Protein AF-A0AA51MUK8-F1 (afdb_monomer_lite)

Secondary structure (DSSP, 8-state):
-HHHHHHS--HHHHHHS-SSSSPPSS-HHHHHHHHHHHHHTT--SHHHHHHHHHH-HHHHHHTTTPPPPPHHHHHHHHHHHGGGHHHHHHHHHHHHHHTTS--GGG--

Radius of gyration: 14.22 Å; chains: 1; bounding b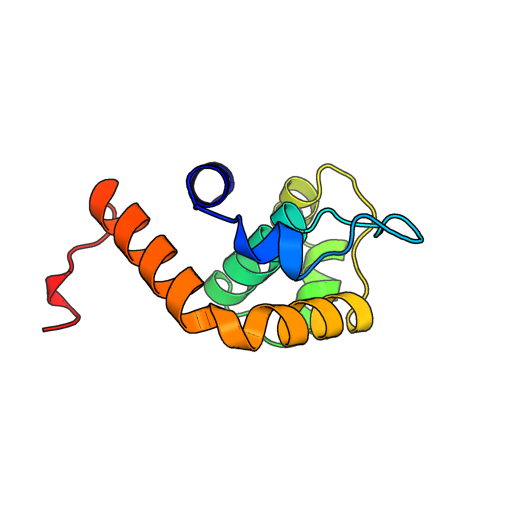ox: 40×22×37 Å

pLDDT: mean 80.12, std 12.93, range [38.94, 95.88]

Foldseek 3Di:
DLVLLVPDPVVLLPVLDDPPDDDDQADLSLLVVLQVVCVVVVNDQLQSSLVCCVPPPVNCVSRVVTDRDHSVRSVSSCVSCVVVVVVVVVSSVVSCVVVVVDDPPVPD

Structure (mmCIF, N/CA/C/O backbone):
data_AF-A0AA51MUK8-F1
#
_entry.id   AF-A0AA51MUK8-F1
#
loop_
_atom_site.group_PDB
_atom_site.id
_atom_site.type_symbol
_atom_site.label_atom_id
_atom_site.label_alt_id
_atom_site.label_comp_id
_atom_site.label_asym_id
_atom_site.label_entity_id
_atom_site.label_seq_id
_atom_site.pdbx_PDB_ins_code
_atom_site.Cartn_x
_atom_site.Cartn_y
_atom_site.Cartn_z
_atom_site.occupancy
_atom_site.B_iso_or_equiv
_atom_site.auth_seq_id
_atom_site.auth_comp_id
_atom_site.auth_asym_id
_atom_site.auth_atom_id
_atom_site.pdbx_PDB_model_num
ATOM 1 N N . MET A 1 1 ? -12.250 4.843 -0.761 1.00 57.34 1 MET A N 1
ATOM 2 C CA . MET A 1 1 ? -10.844 4.367 -0.687 1.00 57.34 1 MET A CA 1
ATOM 3 C C . MET A 1 1 ? -9.820 5.497 -0.767 1.00 57.34 1 MET A C 1
ATOM 5 O O . MET A 1 1 ? -8.995 5.578 0.129 1.00 57.34 1 MET A O 1
ATOM 9 N N . HIS A 1 2 ? -9.848 6.365 -1.792 1.00 63.34 2 HIS A N 1
ATOM 10 C CA . HIS A 1 2 ? -8.892 7.483 -1.885 1.00 63.34 2 HIS A CA 1
ATOM 11 C C . HIS A 1 2 ? -8.929 8.390 -0.642 1.00 63.34 2 HIS A C 1
ATOM 13 O O . HIS A 1 2 ? -7.876 8.630 -0.066 1.00 63.34 2 HIS A O 1
ATOM 19 N N . ASN A 1 3 ? -10.127 8.785 -0.196 1.00 63.25 3 ASN A N 1
ATOM 20 C CA . ASN A 1 3 ? -10.317 9.661 0.970 1.00 63.25 3 ASN A CA 1
ATOM 21 C C . ASN A 1 3 ? -9.935 8.972 2.292 1.00 63.25 3 ASN A C 1
ATOM 23 O O . ASN A 1 3 ? -9.187 9.535 3.076 1.00 63.25 3 ASN A O 1
ATOM 27 N N . ILE A 1 4 ? -10.341 7.708 2.474 1.00 65.56 4 ILE A N 1
ATOM 28 C CA . ILE A 1 4 ? -10.059 6.917 3.688 1.00 65.56 4 ILE A CA 1
ATOM 29 C C . ILE A 1 4 ? -8.551 6.841 3.977 1.00 65.56 4 ILE A C 1
ATOM 31 O O . ILE A 1 4 ? -8.131 7.007 5.111 1.00 65.56 4 ILE A O 1
ATOM 35 N N . ILE A 1 5 ? -7.712 6.623 2.956 1.00 67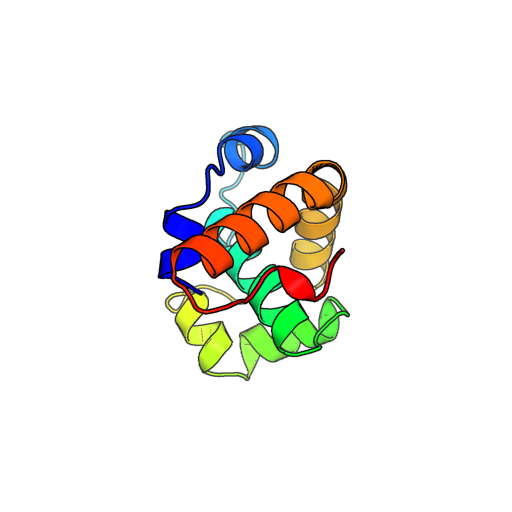.19 5 ILE A N 1
ATOM 36 C CA . ILE A 1 5 ? -6.257 6.504 3.164 1.00 67.19 5 ILE A CA 1
ATOM 37 C C . ILE A 1 5 ? -5.578 7.864 3.387 1.00 67.19 5 ILE A C 1
ATOM 39 O O . ILE A 1 5 ? -4.502 7.897 3.977 1.00 67.19 5 ILE A O 1
ATOM 43 N N . GLU A 1 6 ? -6.180 8.982 2.970 1.00 69.06 6 GLU A N 1
ATOM 44 C CA . GLU A 1 6 ? -5.660 10.311 3.340 1.00 69.06 6 GLU A CA 1
ATOM 45 C C . GLU A 1 6 ? -5.932 10.660 4.809 1.00 69.06 6 GLU A C 1
ATOM 47 O O . GLU A 1 6 ? -5.165 11.416 5.399 1.00 69.06 6 GLU A O 1
ATOM 52 N N . GLU A 1 7 ? -6.977 10.084 5.405 1.00 64.44 7 GLU A N 1
ATOM 53 C CA . GLU A 1 7 ? -7.336 10.274 6.817 1.00 64.44 7 GLU A CA 1
ATOM 54 C C . GLU A 1 7 ? -6.539 9.356 7.765 1.00 64.44 7 GLU A C 1
ATOM 56 O O . GLU A 1 7 ? -6.469 9.609 8.967 1.00 64.44 7 GLU A O 1
ATOM 61 N N . MET A 1 8 ? -5.882 8.314 7.238 1.00 69.75 8 MET A N 1
ATOM 62 C CA . MET A 1 8 ? -5.043 7.411 8.031 1.00 69.75 8 MET A CA 1
ATOM 63 C C . MET A 1 8 ? -3.763 8.096 8.524 1.00 69.75 8 MET A C 1
ATOM 65 O O . MET A 1 8 ? -3.088 8.833 7.799 1.00 69.75 8 MET A O 1
ATOM 69 N N . ASN A 1 9 ? -3.347 7.766 9.749 1.00 68.31 9 ASN A N 1
ATOM 70 C CA . ASN A 1 9 ? -2.058 8.202 10.273 1.00 68.31 9 ASN A CA 1
ATOM 71 C C . ASN A 1 9 ? -0.939 7.320 9.702 1.00 68.31 9 ASN A C 1
ATOM 73 O O . ASN A 1 9 ? -0.543 6.307 10.278 1.00 68.31 9 ASN A O 1
ATOM 77 N N . LEU A 1 10 ? -0.412 7.734 8.550 1.00 70.81 10 LEU A N 1
ATOM 78 C CA . LEU A 1 10 ? 0.596 6.996 7.788 1.00 70.81 10 LEU A CA 1
ATOM 79 C C . LEU A 1 10 ? 2.044 7.357 8.149 1.00 70.81 10 LEU A C 1
ATOM 81 O O . LEU A 1 10 ? 2.941 7.130 7.340 1.00 70.81 10 LEU A O 1
ATOM 85 N N . LYS A 1 11 ? 2.314 7.890 9.348 1.00 67.75 11 LYS A N 1
ATOM 86 C CA . LYS A 1 11 ? 3.687 8.233 9.779 1.00 67.75 11 LYS A CA 1
ATOM 87 C C . LYS A 1 11 ? 4.660 7.045 9.707 1.00 67.75 11 LYS A C 1
ATOM 89 O O . LYS A 1 11 ? 5.857 7.240 9.520 1.00 67.75 11 LYS A O 1
ATOM 94 N N . PHE A 1 12 ? 4.163 5.809 9.795 1.00 68.75 12 PHE A N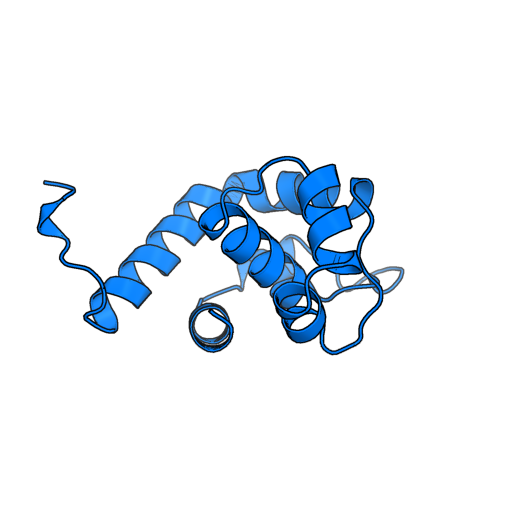 1
ATOM 95 C CA . PHE A 1 12 ? 4.968 4.598 9.589 1.00 68.75 12 PHE A CA 1
ATOM 96 C C . PHE A 1 12 ? 5.475 4.442 8.138 1.00 68.75 12 PHE A C 1
ATOM 98 O O . PHE A 1 12 ? 6.482 3.777 7.898 1.00 68.75 12 PHE A O 1
ATOM 105 N N . LEU A 1 13 ? 4.822 5.056 7.143 1.00 68.81 13 LEU A N 1
ATOM 106 C CA . LEU A 1 13 ? 5.305 5.046 5.759 1.00 68.81 13 LEU A CA 1
ATOM 107 C C . LEU A 1 13 ? 6.554 5.913 5.588 1.00 68.81 13 LEU A C 1
ATOM 109 O O . LEU A 1 13 ? 7.402 5.562 4.768 1.00 68.81 13 LEU A O 1
ATOM 113 N N . ASP A 1 14 ? 6.713 6.977 6.378 1.00 65.62 14 ASP A N 1
ATOM 114 C CA . ASP A 1 14 ? 7.903 7.837 6.336 1.00 65.62 14 ASP A CA 1
ATOM 115 C C . ASP A 1 14 ? 9.163 7.096 6.812 1.00 65.62 14 ASP A C 1
ATOM 117 O O . ASP A 1 14 ? 10.268 7.366 6.338 1.00 65.62 14 ASP A O 1
ATOM 121 N N . SER A 1 15 ? 9.013 6.118 7.716 1.00 61.66 15 SER A N 1
ATOM 122 C CA . SER A 1 15 ? 10.117 5.261 8.166 1.00 61.66 15 SER A CA 1
ATOM 123 C C . SER A 1 15 ? 10.367 4.073 7.226 1.00 61.66 15 SER A C 1
ATOM 125 O O . SER A 1 15 ? 11.518 3.682 7.020 1.00 61.66 15 SER A O 1
ATOM 127 N N . ALA A 1 16 ? 9.322 3.520 6.596 1.00 60.12 16 ALA A N 1
ATOM 128 C CA . ALA A 1 16 ? 9.439 2.384 5.673 1.00 60.12 16 ALA A CA 1
ATOM 129 C C . ALA A 1 16 ? 9.910 2.783 4.254 1.00 60.12 16 ALA A C 1
ATOM 131 O O . ALA A 1 16 ? 10.490 1.972 3.506 1.00 60.12 16 ALA A O 1
ATOM 132 N N . TYR A 1 17 ? 9.674 4.037 3.863 1.00 66.62 17 TYR A N 1
ATOM 133 C CA . TYR A 1 17 ? 10.037 4.607 2.569 1.00 66.62 17 TYR A CA 1
ATOM 134 C C . TYR A 1 17 ? 11.045 5.747 2.743 1.00 66.62 17 TYR A C 1
ATOM 136 O O . TYR A 1 17 ? 10.709 6.900 2.977 1.00 66.62 17 TYR A O 1
ATOM 144 N N . SER A 1 18 ? 12.327 5.403 2.607 1.00 56.41 18 SER A N 1
ATOM 145 C CA . SER A 1 18 ? 13.423 6.370 2.656 1.00 56.41 18 SER A CA 1
ATOM 146 C C . SER A 1 18 ? 13.271 7.458 1.584 1.00 56.41 18 SER A C 1
ATOM 148 O O . SER A 1 18 ? 13.298 7.164 0.389 1.00 56.41 18 SER A O 1
ATOM 150 N N . ASN A 1 19 ? 13.252 8.720 2.019 1.00 56.50 19 ASN A N 1
ATOM 151 C CA . ASN A 1 19 ? 13.419 9.902 1.161 1.00 56.50 19 ASN A CA 1
ATOM 152 C C . ASN A 1 19 ? 14.854 10.061 0.613 1.00 56.50 19 ASN A C 1
ATOM 154 O O . ASN A 1 19 ? 15.115 10.938 -0.209 1.00 56.50 19 ASN A O 1
ATOM 158 N N . LYS A 1 20 ? 15.806 9.227 1.060 1.00 50.09 20 LYS A N 1
ATOM 159 C CA . LYS A 1 20 ? 17.179 9.170 0.538 1.00 50.09 20 LYS A CA 1
ATOM 160 C C . LYS A 1 20 ? 17.301 8.083 -0.533 1.00 50.09 20 LYS A C 1
ATOM 162 O O . LYS A 1 20 ? 17.040 6.913 -0.251 1.00 50.09 20 LYS A O 1
ATOM 167 N N . GLY A 1 21 ? 17.749 8.467 -1.731 1.00 62.25 21 GLY A N 1
ATOM 168 C CA . GLY A 1 21 ? 18.003 7.566 -2.862 1.00 62.25 21 GLY A CA 1
ATOM 169 C C . GLY A 1 21 ? 17.188 7.899 -4.116 1.00 62.25 21 GLY A C 1
ATOM 170 O O . GLY A 1 21 ? 16.662 9.001 -4.266 1.00 62.25 21 GLY A O 1
ATOM 171 N N . ARG A 1 22 ? 17.099 6.941 -5.049 1.00 58.62 22 ARG A N 1
ATOM 172 C CA . ARG A 1 22 ? 16.297 7.088 -6.274 1.00 58.62 22 ARG A CA 1
ATOM 173 C C . ARG A 1 22 ? 14.820 7.194 -5.902 1.00 58.62 22 ARG A C 1
ATOM 175 O O . ARG A 1 22 ? 14.302 6.299 -5.237 1.00 58.62 22 ARG A O 1
ATOM 182 N N . LYS A 1 23 ? 14.151 8.252 -6.372 1.00 63.38 23 LYS A N 1
ATOM 183 C CA . LYS A 1 23 ? 12.713 8.429 -6.153 1.00 63.38 23 LYS A CA 1
ATOM 184 C C . LYS A 1 23 ? 11.960 7.199 -6.689 1.00 63.38 23 LYS A C 1
ATOM 186 O O . LYS A 1 23 ? 12.162 6.840 -7.855 1.00 63.38 23 LYS A O 1
ATOM 191 N N . PRO A 1 24 ? 11.156 6.523 -5.855 1.00 66.88 24 PRO A N 1
ATOM 192 C CA . PRO A 1 24 ? 10.343 5.400 -6.295 1.00 66.88 24 PRO A CA 1
ATOM 193 C C . PRO A 1 24 ? 9.340 5.867 -7.356 1.00 66.88 24 PRO A C 1
ATOM 195 O O . PRO A 1 24 ? 8.910 7.017 -7.350 1.00 66.88 24 PRO A O 1
ATOM 198 N N . ALA A 1 25 ? 8.988 4.978 -8.288 1.00 68.06 25 ALA A N 1
ATOM 199 C CA . ALA A 1 25 ? 8.089 5.307 -9.400 1.00 68.06 25 ALA A CA 1
ATOM 200 C C . ALA A 1 25 ? 6.648 5.605 -8.948 1.00 68.06 25 ALA A C 1
ATOM 202 O O . ALA A 1 25 ? 5.901 6.240 -9.683 1.00 68.06 25 ALA A O 1
ATOM 203 N N . VAL A 1 26 ? 6.278 5.135 -7.755 1.00 74.19 26 VAL A N 1
ATOM 204 C CA . VAL A 1 26 ? 4.967 5.320 -7.135 1.00 74.19 26 VAL A CA 1
ATOM 205 C C . VAL A 1 26 ? 5.184 5.766 -5.691 1.00 74.19 26 VAL A C 1
ATOM 207 O O . VAL A 1 26 ? 6.053 5.225 -4.996 1.00 74.19 26 VAL A O 1
ATOM 210 N N . GLU A 1 27 ? 4.405 6.751 -5.249 1.00 81.56 27 GLU A N 1
ATOM 211 C CA . GLU A 1 27 ? 4.403 7.240 -3.870 1.00 81.56 27 GLU A CA 1
ATOM 212 C C . GLU A 1 27 ? 3.963 6.141 -2.886 1.00 81.56 27 GLU A C 1
ATOM 214 O O . GLU A 1 27 ? 3.105 5.313 -3.201 1.00 81.56 27 GLU A O 1
ATOM 219 N N . SER A 1 28 ? 4.527 6.137 -1.674 1.00 81.94 28 SER A N 1
ATOM 220 C CA . SER A 1 28 ? 4.217 5.167 -0.612 1.00 81.94 28 SER A CA 1
ATOM 221 C C . SER A 1 28 ? 2.719 5.093 -0.313 1.00 81.94 28 SER A C 1
ATOM 223 O O . SER A 1 28 ? 2.167 4.000 -0.179 1.00 81.94 28 SER A O 1
ATOM 225 N N . LYS A 1 29 ? 2.049 6.253 -0.249 1.00 83.50 29 LYS A N 1
ATOM 226 C CA . LYS A 1 29 ? 0.602 6.349 -0.025 1.00 83.50 29 LYS A CA 1
ATOM 227 C C . LYS A 1 29 ? -0.182 5.673 -1.145 1.00 83.50 29 LYS A C 1
ATOM 229 O O . LYS A 1 29 ? -1.058 4.853 -0.885 1.00 83.50 29 LYS A O 1
ATOM 234 N N . THR A 1 30 ? 0.167 5.963 -2.395 1.00 86.56 30 THR A N 1
ATOM 235 C CA . THR A 1 30 ? -0.471 5.363 -3.572 1.00 86.56 30 THR A CA 1
ATOM 236 C C . THR A 1 30 ? -0.251 3.852 -3.630 1.00 86.56 30 THR A C 1
ATOM 238 O O . THR A 1 30 ? -1.187 3.108 -3.915 1.00 86.56 30 THR A O 1
ATOM 241 N N . MET A 1 31 ? 0.941 3.368 -3.269 1.00 89.25 31 MET A N 1
ATOM 242 C CA . MET A 1 31 ? 1.203 1.929 -3.147 1.00 89.25 31 MET A CA 1
ATOM 243 C C . MET A 1 31 ? 0.328 1.255 -2.084 1.00 89.25 31 MET A C 1
ATOM 245 O O . MET A 1 31 ? -0.176 0.155 -2.320 1.00 89.25 31 MET A O 1
ATOM 249 N N . LEU A 1 32 ? 0.098 1.914 -0.944 1.00 88.81 32 LEU A N 1
ATOM 250 C CA . LEU A 1 32 ? -0.822 1.412 0.076 1.00 88.81 32 LEU A CA 1
ATOM 251 C C . LEU A 1 32 ? -2.271 1.390 -0.436 1.00 88.81 32 LEU A C 1
ATOM 253 O O . LEU A 1 32 ? -2.944 0.371 -0.285 1.00 88.81 32 LEU A O 1
ATOM 257 N N . LYS A 1 33 ? -2.723 2.456 -1.119 1.00 88.44 33 LYS A N 1
ATOM 258 C CA . LYS A 1 33 ? -4.047 2.513 -1.774 1.00 88.44 33 LYS A CA 1
ATOM 259 C C . LYS A 1 33 ? -4.256 1.339 -2.720 1.00 88.44 33 LYS A C 1
ATOM 261 O O . LYS A 1 33 ? -5.296 0.688 -2.660 1.00 88.44 33 LYS A O 1
ATOM 266 N N . ILE A 1 34 ? -3.257 1.036 -3.544 1.00 91.31 34 ILE A N 1
ATOM 267 C CA . ILE A 1 34 ? -3.297 -0.087 -4.485 1.00 91.31 34 ILE A CA 1
ATOM 268 C C . ILE A 1 34 ? -3.407 -1.422 -3.750 1.00 91.31 34 ILE A C 1
ATOM 270 O O . ILE A 1 34 ? -4.237 -2.242 -4.133 1.00 91.31 34 ILE A O 1
ATOM 274 N N . LEU A 1 35 ? -2.610 -1.652 -2.701 1.00 91.19 35 LEU A N 1
ATOM 275 C CA . LEU A 1 35 ? -2.647 -2.916 -1.959 1.00 91.19 35 LEU A CA 1
ATOM 276 C C . LEU A 1 35 ? -3.977 -3.142 -1.240 1.00 91.19 35 LEU A C 1
ATOM 278 O O . LEU A 1 35 ? -4.551 -4.223 -1.353 1.00 91.19 35 LEU A O 1
ATOM 282 N N . VAL A 1 36 ? -4.485 -2.132 -0.532 1.00 88.88 36 VAL A N 1
ATOM 283 C CA . VAL A 1 36 ? -5.772 -2.242 0.169 1.00 88.88 36 VAL A CA 1
ATOM 284 C C . VAL A 1 36 ? -6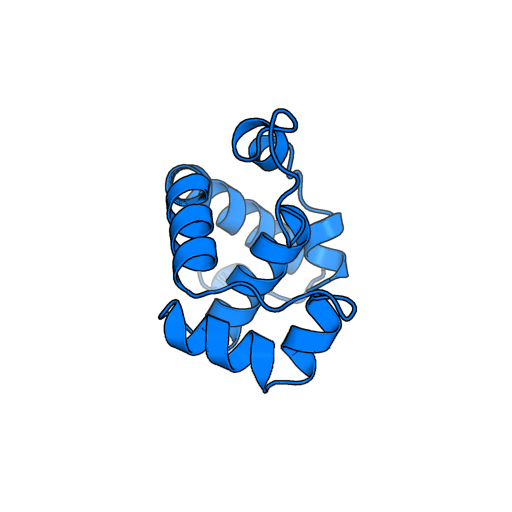.897 -2.465 -0.841 1.00 88.88 36 VAL A C 1
ATOM 286 O O . VAL A 1 36 ? -7.698 -3.389 -0.692 1.00 88.88 36 VAL A O 1
ATOM 289 N N . PHE A 1 37 ? -6.918 -1.682 -1.924 1.00 89.75 37 PHE A N 1
ATOM 290 C CA . PHE A 1 37 ? -7.921 -1.831 -2.973 1.00 89.75 37 PHE A CA 1
ATOM 291 C C . PHE A 1 37 ? -7.836 -3.196 -3.669 1.00 89.75 37 PHE A C 1
ATOM 293 O O . PHE A 1 37 ? -8.866 -3.806 -3.959 1.00 89.75 37 PHE A O 1
ATOM 300 N N . ALA A 1 38 ? -6.631 -3.720 -3.891 1.00 92.69 38 ALA A N 1
ATOM 301 C CA . ALA A 1 38 ? -6.423 -5.062 -4.417 1.00 92.69 38 ALA A CA 1
ATOM 302 C C . ALA A 1 38 ? -7.035 -6.140 -3.519 1.00 92.69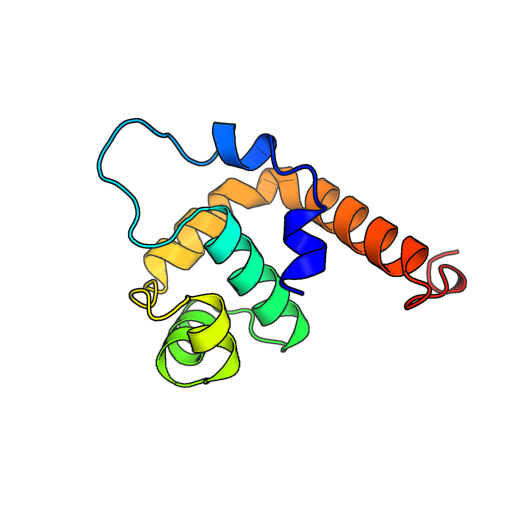 38 ALA A C 1
ATOM 304 O O . ALA A 1 38 ? -7.777 -6.988 -4.014 1.00 92.69 38 ALA A O 1
ATOM 305 N N . TYR A 1 39 ? -6.787 -6.087 -2.210 1.00 89.31 39 TYR A N 1
ATOM 306 C CA . TYR A 1 39 ? -7.311 -7.079 -1.271 1.00 89.31 39 TYR A CA 1
ATOM 307 C C . TYR A 1 39 ? -8.835 -7.061 -1.177 1.00 89.31 39 TYR A C 1
ATOM 309 O O . TYR A 1 39 ? -9.448 -8.128 -1.168 1.00 89.31 39 TYR A O 1
ATOM 317 N N . ILE A 1 40 ? -9.450 -5.876 -1.217 1.00 86.50 40 ILE A N 1
ATOM 318 C CA . ILE A 1 40 ? -10.912 -5.733 -1.294 1.00 86.50 40 ILE A CA 1
ATOM 319 C C . ILE A 1 40 ? -11.452 -6.365 -2.589 1.00 86.50 40 ILE A C 1
ATOM 321 O O . ILE A 1 40 ? -12.461 -7.066 -2.573 1.00 86.50 40 ILE A O 1
ATOM 325 N N . ASN A 1 41 ? -10.746 -6.196 -3.711 1.00 89.38 41 ASN A N 1
ATOM 326 C CA . ASN A 1 41 ? -11.098 -6.801 -5.001 1.00 89.38 41 ASN A CA 1
ATOM 327 C C . ASN A 1 41 ? -10.619 -8.264 -5.154 1.00 89.38 41 ASN A C 1
ATOM 329 O O . ASN A 1 41 ? -10.589 -8.784 -6.272 1.00 89.38 41 ASN A O 1
ATOM 333 N N . ARG A 1 42 ? -10.237 -8.938 -4.057 1.00 91.81 42 ARG A N 1
ATOM 334 C CA . ARG A 1 42 ? -9.742 -10.330 -4.032 1.00 91.81 42 ARG A CA 1
ATOM 335 C C . ARG A 1 42 ? -8.526 -10.588 -4.936 1.00 91.81 42 ARG A C 1
ATOM 337 O O . ARG A 1 42 ? -8.350 -11.685 -5.465 1.00 91.81 42 ARG A O 1
ATOM 344 N N . LYS A 1 43 ? -7.674 -9.579 -5.127 1.00 94.00 43 LYS A N 1
ATOM 345 C CA . LYS A 1 43 ? -6.396 -9.675 -5.844 1.00 94.00 43 LYS A CA 1
ATOM 346 C C . LYS A 1 43 ? -5.264 -9.756 -4.824 1.00 94.00 43 LYS A C 1
ATOM 348 O O . LYS A 1 43 ? -4.926 -8.769 -4.179 1.00 94.00 43 LYS A O 1
ATOM 353 N N . TYR A 1 44 ? -4.690 -10.946 -4.660 1.00 91.00 44 TYR A N 1
ATOM 354 C CA . TYR A 1 44 ? -3.709 -11.206 -3.599 1.00 91.00 44 TYR A CA 1
ATOM 355 C C . TYR A 1 44 ? -2.288 -11.402 -4.120 1.00 91.00 44 TYR A C 1
ATOM 357 O O . TYR A 1 44 ? -1.333 -11.017 -3.439 1.00 91.00 44 TYR A O 1
ATOM 365 N N . SER A 1 45 ? -2.108 -11.976 -5.312 1.00 94.56 45 SER A N 1
ATOM 366 C CA . SER A 1 45 ? -0.767 -12.175 -5.862 1.00 94.56 45 SER A CA 1
ATOM 367 C C . SER A 1 45 ? -0.215 -10.864 -6.424 1.00 94.56 45 SER A C 1
ATOM 369 O O . SER A 1 45 ? -0.948 -10.051 -6.980 1.00 94.56 45 SER A O 1
ATOM 371 N N . ALA A 1 46 ? 1.093 -10.637 -6.299 1.00 94.19 46 ALA A N 1
ATOM 372 C CA . ALA A 1 46 ? 1.698 -9.415 -6.827 1.00 94.19 46 ALA A CA 1
ATOM 373 C C . ALA A 1 46 ? 1.582 -9.297 -8.355 1.00 94.19 46 ALA A C 1
ATOM 375 O O . ALA A 1 46 ? 1.556 -8.184 -8.866 1.00 94.19 46 ALA A O 1
ATOM 376 N N . ARG A 1 47 ? 1.473 -10.426 -9.069 1.00 94.75 47 ARG A N 1
ATOM 377 C CA . ARG A 1 47 ? 1.232 -10.448 -10.518 1.00 94.75 47 ARG A CA 1
ATOM 378 C C . ARG A 1 47 ? -0.197 -10.039 -10.856 1.00 94.75 47 ARG A C 1
ATOM 380 O O . ARG A 1 47 ? -0.375 -9.189 -11.714 1.00 94.75 47 ARG A O 1
ATOM 387 N N . ASP A 1 48 ? -1.187 -10.540 -10.118 1.00 95.69 48 ASP A N 1
ATOM 388 C CA . ASP A 1 48 ? -2.580 -10.113 -10.307 1.00 95.69 48 ASP A CA 1
ATOM 389 C C . ASP A 1 48 ? -2.755 -8.616 -10.038 1.00 95.69 48 ASP A C 1
ATOM 391 O O . ASP A 1 48 ? -3.541 -7.946 -10.702 1.00 95.69 48 ASP A O 1
ATOM 395 N N . ILE A 1 49 ? -2.029 -8.094 -9.047 1.00 95.25 49 ILE A N 1
ATOM 396 C CA . ILE A 1 49 ? -2.036 -6.669 -8.710 1.00 95.25 49 ILE A CA 1
ATOM 397 C C . ILE A 1 49 ? -1.325 -5.859 -9.797 1.00 95.25 49 ILE A C 1
ATOM 399 O O . ILE A 1 49 ? -1.838 -4.821 -10.201 1.00 95.25 49 ILE A O 1
ATOM 403 N N . GLU A 1 50 ? -0.185 -6.334 -10.305 1.00 95.44 50 GLU A N 1
ATOM 404 C CA . GLU A 1 50 ? 0.506 -5.714 -11.442 1.00 95.44 50 GLU A CA 1
ATOM 405 C C . GLU A 1 50 ? -0.399 -5.655 -12.683 1.00 95.44 50 GLU A C 1
ATOM 407 O O . GLU A 1 50 ? -0.513 -4.603 -13.313 1.00 95.44 50 GLU A O 1
ATOM 412 N N . ASP A 1 51 ? -1.080 -6.751 -13.019 1.00 95.88 51 ASP A N 1
ATOM 413 C CA . ASP A 1 51 ? -2.006 -6.801 -14.150 1.00 95.88 51 ASP A CA 1
ATOM 414 C C . ASP A 1 51 ? -3.213 -5.884 -13.929 1.00 95.88 51 ASP A C 1
ATOM 416 O O . ASP A 1 51 ? -3.615 -5.161 -14.842 1.00 95.88 51 ASP A O 1
ATOM 420 N N . ALA A 1 52 ? -3.748 -5.826 -12.707 1.00 94.88 52 ALA A N 1
ATOM 421 C CA . ALA A 1 52 ? -4.798 -4.874 -12.360 1.00 94.88 52 ALA A CA 1
ATOM 422 C C . ALA A 1 52 ? -4.325 -3.422 -12.551 1.00 94.88 52 ALA A C 1
ATOM 424 O O . ALA A 1 52 ? -5.021 -2.634 -13.184 1.00 94.88 52 ALA A O 1
ATOM 425 N N . CYS A 1 53 ? -3.115 -3.074 -12.109 1.00 93.25 53 CYS A N 1
ATOM 426 C CA . CYS A 1 53 ? -2.535 -1.745 -12.318 1.00 93.25 53 CYS A CA 1
ATOM 427 C C . CYS A 1 53 ? -2.341 -1.377 -13.799 1.00 93.25 53 CYS A C 1
ATOM 429 O O . CYS A 1 53 ? -2.432 -0.198 -14.148 1.00 93.25 53 CYS A O 1
ATOM 431 N N . LYS A 1 54 ? -2.115 -2.357 -14.682 1.00 92.75 54 LYS A N 1
ATOM 432 C CA . LYS A 1 54 ? -1.995 -2.130 -16.131 1.00 92.75 54 LYS A CA 1
ATOM 433 C C . LYS A 1 54 ? -3.359 -1.990 -16.809 1.00 92.75 54 LYS A C 1
ATOM 435 O O . LYS A 1 54 ? -3.594 -1.038 -17.563 1.00 92.75 54 LYS A O 1
ATOM 440 N N . TYR A 1 55 ? -4.264 -2.931 -16.556 1.00 92.56 55 TYR A N 1
ATOM 441 C CA . TYR A 1 55 ? -5.457 -3.122 -17.382 1.00 92.56 55 TYR A CA 1
ATOM 442 C C . TYR A 1 55 ? -6.745 -2.581 -16.756 1.00 92.56 55 TYR A C 1
ATOM 444 O O . TYR A 1 55 ? -7.633 -2.154 -17.492 1.00 92.56 55 TYR A O 1
ATOM 452 N N . ASP A 1 56 ? -6.849 -2.532 -15.428 1.00 93.00 56 ASP A N 1
ATOM 453 C CA . ASP A 1 56 ? -8.056 -2.073 -14.740 1.00 93.00 56 ASP A CA 1
ATOM 454 C C . ASP A 1 56 ? -8.046 -0.546 -14.568 1.00 93.00 56 ASP A C 1
ATOM 456 O O . ASP A 1 56 ? -7.163 0.042 -13.935 1.00 93.00 56 ASP A O 1
ATOM 460 N N . ILE A 1 57 ? -9.068 0.114 -15.121 1.00 91.06 57 ILE A N 1
ATOM 461 C CA . ILE A 1 57 ? -9.217 1.574 -15.074 1.00 91.06 57 ILE A CA 1
ATOM 462 C C . ILE A 1 57 ? -9.287 2.114 -13.640 1.00 91.06 57 ILE A C 1
ATOM 464 O O . ILE A 1 57 ? -8.800 3.212 -13.379 1.00 91.06 57 ILE A O 1
ATOM 468 N N . ARG A 1 58 ? -9.825 1.334 -12.694 1.00 90.50 58 ARG A N 1
ATOM 469 C CA . ARG A 1 58 ? -9.953 1.734 -11.285 1.00 90.50 58 ARG A CA 1
ATOM 470 C C . ARG A 1 58 ? -8.580 1.853 -10.627 1.00 90.50 58 ARG A C 1
ATOM 472 O O . ARG A 1 58 ? -8.321 2.806 -9.898 1.00 90.50 58 ARG A O 1
ATOM 479 N N . PHE A 1 59 ? -7.678 0.920 -10.930 1.00 91.19 59 PHE A N 1
ATOM 480 C CA . PHE A 1 59 ? -6.299 0.957 -10.440 1.00 91.19 59 PHE A CA 1
ATOM 481 C C . PHE A 1 59 ? -5.478 2.035 -11.147 1.00 91.19 59 PHE A C 1
ATOM 483 O O . PHE A 1 59 ? -4.664 2.699 -10.509 1.00 91.19 59 PHE A O 1
ATOM 490 N N . ARG A 1 60 ? -5.718 2.258 -12.443 1.00 90.06 60 ARG A N 1
ATOM 491 C CA . ARG A 1 60 ? -5.056 3.329 -13.199 1.00 90.06 60 ARG A CA 1
ATOM 492 C C . ARG A 1 60 ? -5.444 4.723 -12.698 1.00 90.06 60 ARG A C 1
ATOM 494 O O . ARG A 1 60 ? -4.590 5.601 -12.643 1.00 90.06 60 ARG A O 1
ATOM 501 N N . TRP A 1 61 ? -6.699 4.903 -12.279 1.00 89.88 61 TRP A N 1
ATOM 502 C CA . TRP A 1 61 ? -7.163 6.129 -11.626 1.00 89.88 61 TRP A CA 1
ATOM 503 C C . TRP A 1 61 ? -6.485 6.343 -10.266 1.00 89.88 61 TRP A C 1
ATOM 505 O O . TRP A 1 61 ? -6.033 7.444 -9.977 1.00 89.88 61 TRP A O 1
ATOM 515 N N . LEU A 1 62 ? -6.318 5.283 -9.462 1.00 87.50 62 LEU A N 1
ATOM 516 C CA . LEU A 1 62 ? -5.560 5.360 -8.204 1.00 87.50 62 LEU A CA 1
ATOM 517 C C . LEU A 1 62 ? -4.082 5.724 -8.412 1.00 87.50 62 LEU A C 1
ATOM 519 O O . LEU A 1 62 ? -3.486 6.335 -7.531 1.00 87.50 62 LEU A O 1
ATOM 523 N N . LEU A 1 63 ? -3.503 5.343 -9.552 1.00 86.81 63 LEU A N 1
ATOM 524 C CA . LEU A 1 63 ? -2.128 5.667 -9.940 1.00 86.81 63 LEU A CA 1
ATOM 525 C C . LEU A 1 63 ? -1.951 7.096 -10.476 1.00 86.81 63 LEU A C 1
ATOM 527 O O . LEU A 1 63 ? -0.809 7.483 -10.706 1.00 86.81 63 LEU A O 1
ATOM 531 N N . ASP A 1 64 ? -3.035 7.847 -10.700 1.00 85.12 64 ASP A N 1
ATOM 532 C CA . ASP A 1 64 ? -3.021 9.200 -11.277 1.00 85.12 64 ASP A CA 1
ATOM 533 C C . ASP A 1 64 ? -2.174 9.307 -12.564 1.00 85.12 64 ASP A C 1
ATOM 535 O O . ASP A 1 64 ? -1.271 10.129 -12.698 1.00 85.12 64 ASP A O 1
ATOM 539 N N . ASN A 1 65 ? -2.401 8.387 -13.512 1.00 74.25 65 ASN A N 1
ATOM 540 C CA . ASN A 1 65 ? -1.614 8.234 -14.752 1.00 74.25 65 ASN A CA 1
ATOM 541 C C . ASN A 1 65 ? -0.109 7.942 -14.553 1.00 74.25 65 ASN A C 1
ATOM 543 O O . ASN A 1 65 ? 0.668 7.978 -15.510 1.00 74.25 65 ASN A O 1
ATOM 547 N N . GLY A 1 66 ? 0.310 7.601 -13.334 1.00 81.06 66 GLY A N 1
ATOM 548 C CA . GLY A 1 66 ? 1.656 7.147 -13.023 1.00 81.06 66 GLY A CA 1
ATOM 549 C C . GLY A 1 66 ? 2.000 5.794 -13.653 1.00 81.06 66 GLY A C 1
ATOM 550 O O . GLY A 1 66 ? 1.144 5.017 -14.086 1.00 81.06 66 GLY A O 1
ATOM 551 N N . LYS A 1 67 ? 3.298 5.481 -13.688 1.00 86.44 67 LYS A N 1
ATOM 552 C CA . LYS A 1 67 ? 3.778 4.191 -14.192 1.00 86.44 67 LYS A CA 1
ATOM 553 C C . LYS A 1 67 ? 3.294 3.059 -13.279 1.00 86.44 67 LYS A C 1
ATOM 555 O O . LYS A 1 67 ? 3.554 3.087 -12.078 1.00 86.44 67 LYS A O 1
ATOM 560 N N . SER A 1 68 ? 2.677 2.030 -13.867 1.00 89.12 68 SER A N 1
ATOM 561 C CA . SER A 1 68 ? 2.306 0.813 -13.136 1.00 89.12 68 SER A CA 1
ATOM 562 C C . SER A 1 68 ? 3.533 0.200 -12.444 1.00 89.12 68 SER A C 1
ATOM 564 O O . SER A 1 68 ? 4.556 -0.008 -13.111 1.00 89.12 68 SER A O 1
ATOM 566 N N . PRO A 1 69 ? 3.454 -0.118 -11.140 1.00 90.94 69 PRO A N 1
ATOM 567 C CA . PRO A 1 69 ? 4.520 -0.827 -10.448 1.00 90.94 69 PRO A CA 1
ATOM 568 C C . PRO A 1 69 ? 4.620 -2.265 -10.974 1.00 90.94 69 PRO A C 1
ATOM 570 O O . PRO A 1 69 ? 3.616 -2.858 -11.370 1.00 90.94 69 PRO A O 1
ATOM 573 N N . ASP A 1 70 ? 5.829 -2.826 -10.979 1.00 92.25 70 ASP A N 1
ATOM 574 C CA . 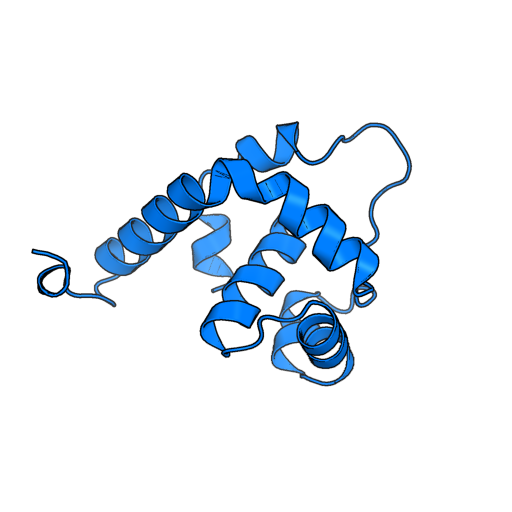ASP A 1 70 ? 6.030 -4.248 -11.267 1.00 92.25 70 ASP A CA 1
ATOM 575 C C . ASP A 1 70 ? 5.741 -5.107 -10.020 1.00 92.25 70 ASP A C 1
ATOM 577 O O . ASP A 1 70 ? 5.770 -4.626 -8.879 1.00 92.25 70 ASP A O 1
ATOM 581 N N . HIS A 1 71 ? 5.473 -6.402 -10.212 1.00 93.06 71 HIS A N 1
ATOM 582 C CA . HIS A 1 71 ? 5.221 -7.343 -9.115 1.00 93.06 71 HIS A CA 1
ATOM 583 C C . HIS A 1 71 ? 6.366 -7.381 -8.089 1.00 93.06 71 HIS A C 1
ATOM 585 O O . HIS A 1 71 ? 6.133 -7.645 -6.908 1.00 93.06 71 HIS A O 1
ATOM 591 N N . VAL A 1 72 ? 7.604 -7.098 -8.509 1.00 92.94 72 VAL A N 1
ATOM 592 C CA . VAL A 1 72 ? 8.773 -7.040 -7.620 1.00 92.94 72 VAL A CA 1
ATOM 593 C C . VAL A 1 72 ? 8.663 -5.854 -6.661 1.00 92.94 72 VAL A C 1
ATOM 595 O O . VAL A 1 72 ? 8.871 -6.010 -5.459 1.00 92.94 72 VAL A O 1
ATOM 598 N N . THR A 1 73 ? 8.304 -4.680 -7.166 1.00 90.31 73 THR A N 1
ATOM 599 C CA . THR A 1 73 ? 8.081 -3.446 -6.407 1.00 90.31 73 THR A CA 1
ATOM 600 C C . THR A 1 73 ? 6.900 -3.611 -5.461 1.00 90.31 73 THR A C 1
ATOM 602 O O . THR A 1 73 ? 7.015 -3.260 -4.287 1.00 90.31 73 THR A O 1
ATOM 605 N N . ILE A 1 74 ? 5.810 -4.227 -5.931 1.00 92.12 74 ILE A N 1
ATOM 606 C CA . ILE A 1 74 ? 4.649 -4.572 -5.100 1.00 92.12 74 ILE A CA 1
ATOM 607 C C . ILE A 1 74 ? 5.068 -5.482 -3.938 1.00 92.12 74 ILE A C 1
ATOM 609 O O . ILE A 1 74 ? 4.759 -5.181 -2.786 1.00 92.12 74 ILE A O 1
ATOM 613 N N . ASN A 1 75 ? 5.823 -6.553 -4.201 1.00 92.50 75 ASN A N 1
ATOM 614 C CA . ASN A 1 75 ? 6.294 -7.465 -3.154 1.00 92.50 75 ASN A CA 1
ATOM 615 C C . ASN A 1 75 ? 7.266 -6.799 -2.175 1.00 92.50 75 ASN A C 1
ATOM 617 O O . ASN A 1 75 ? 7.166 -7.009 -0.967 1.00 92.50 75 ASN A O 1
ATOM 621 N N . ARG A 1 76 ? 8.191 -5.966 -2.664 1.00 89.56 76 ARG A N 1
ATOM 622 C CA . ARG A 1 76 ? 9.096 -5.204 -1.791 1.00 89.56 76 ARG A CA 1
ATOM 623 C C . ARG A 1 76 ? 8.319 -4.273 -0.869 1.00 89.56 76 ARG A C 1
ATOM 625 O O . ARG A 1 76 ? 8.636 -4.205 0.314 1.00 89.56 76 ARG A O 1
ATOM 632 N N . PHE A 1 77 ? 7.317 -3.570 -1.396 1.00 88.25 77 PHE A N 1
ATOM 633 C CA . PHE A 1 77 ? 6.460 -2.703 -0.593 1.00 88.25 77 PHE A CA 1
ATOM 634 C C . PHE A 1 77 ? 5.670 -3.515 0.437 1.00 88.25 77 PHE A C 1
ATOM 636 O O . PHE A 1 77 ? 5.711 -3.194 1.620 1.00 88.25 77 PHE A O 1
ATOM 643 N N . ARG A 1 78 ? 5.048 -4.623 0.016 1.00 89.50 78 ARG A N 1
ATOM 644 C CA . ARG A 1 78 ? 4.316 -5.543 0.897 1.00 89.50 78 ARG A CA 1
ATOM 645 C C . ARG A 1 78 ? 5.168 -6.025 2.072 1.00 89.50 78 ARG A C 1
ATOM 647 O O . ARG A 1 78 ? 4.727 -5.939 3.210 1.00 89.50 78 ARG A O 1
ATOM 654 N N . ASN A 1 79 ? 6.392 -6.481 1.814 1.00 89.25 79 ASN A N 1
ATOM 655 C CA . ASN A 1 79 ? 7.285 -6.974 2.866 1.00 89.25 79 ASN A CA 1
ATOM 656 C C . ASN A 1 79 ? 7.695 -5.874 3.851 1.00 89.25 79 ASN A C 1
ATOM 658 O O . ASN A 1 79 ? 7.887 -6.150 5.030 1.00 89.25 79 ASN A O 1
ATOM 662 N N . LYS A 1 80 ? 7.814 -4.628 3.382 1.00 86.25 80 LYS A N 1
ATOM 663 C CA . LYS A 1 80 ? 8.117 -3.478 4.241 1.00 86.25 80 LYS A CA 1
ATOM 664 C C . LYS A 1 80 ? 6.958 -3.097 5.155 1.00 86.25 80 LYS A C 1
ATOM 666 O O . LYS A 1 80 ? 7.206 -2.708 6.288 1.00 86.25 80 LYS A O 1
ATOM 671 N N . ILE A 1 81 ? 5.721 -3.185 4.666 1.00 86.31 81 ILE A N 1
ATOM 672 C CA . ILE A 1 81 ? 4.533 -2.849 5.462 1.00 86.31 81 ILE A CA 1
ATOM 673 C C . ILE A 1 81 ? 4.044 -4.014 6.322 1.00 86.31 81 ILE A C 1
ATOM 675 O O . ILE A 1 81 ? 3.272 -3.781 7.240 1.00 86.31 81 ILE A O 1
ATOM 679 N N . TYR A 1 82 ? 4.488 -5.247 6.045 1.00 87.12 82 TYR A N 1
ATOM 680 C CA . TYR A 1 82 ? 4.062 -6.454 6.757 1.00 87.12 82 TYR A CA 1
ATOM 681 C C . TYR A 1 82 ? 4.081 -6.310 8.292 1.00 87.12 82 TYR A C 1
ATOM 683 O O . TYR A 1 82 ? 3.073 -6.644 8.910 1.00 87.12 82 TYR A O 1
ATOM 691 N N . PRO A 1 83 ? 5.132 -5.739 8.920 1.00 87.50 83 PRO A N 1
ATOM 692 C CA . PRO A 1 83 ? 5.162 -5.540 10.372 1.00 87.50 83 PRO A CA 1
ATOM 693 C C . PRO A 1 83 ? 4.093 -4.576 10.913 1.00 87.50 83 PRO A C 1
ATOM 695 O O . PRO A 1 83 ? 3.802 -4.604 12.101 1.00 87.50 83 PRO A O 1
ATOM 698 N N . PHE A 1 84 ? 3.524 -3.724 10.059 1.00 84.56 84 PHE A N 1
ATOM 699 C CA . PHE A 1 84 ? 2.531 -2.704 10.408 1.00 84.56 84 PHE A CA 1
ATOM 700 C C . PHE A 1 84 ? 1.115 -3.082 9.948 1.00 84.56 84 PHE A C 1
ATOM 702 O O . PHE A 1 84 ? 0.194 -2.279 10.073 1.00 84.56 84 PHE A O 1
ATOM 709 N N . MET A 1 85 ? 0.916 -4.282 9.390 1.00 82.94 85 MET A N 1
ATOM 710 C CA . MET A 1 85 ? -0.366 -4.679 8.794 1.00 82.94 85 MET A CA 1
ATOM 711 C C . MET A 1 85 ? -1.524 -4.666 9.790 1.00 82.94 85 MET A C 1
ATOM 713 O O . MET A 1 85 ? -2.614 -4.234 9.421 1.00 82.94 85 MET A O 1
ATOM 717 N N . ASP A 1 86 ? -1.286 -5.080 11.035 1.00 83.06 86 ASP A N 1
ATOM 718 C CA . ASP A 1 86 ? -2.315 -5.074 12.079 1.00 83.06 86 ASP A CA 1
ATOM 719 C C . ASP A 1 86 ? -2.741 -3.644 12.435 1.00 83.06 86 ASP A C 1
ATOM 721 O O . ASP A 1 86 ? -3.926 -3.363 12.589 1.00 83.06 86 ASP A O 1
ATOM 725 N N . GLU A 1 87 ? -1.791 -2.709 12.510 1.00 84.81 87 GLU A N 1
ATOM 726 C CA . GLU A 1 87 ? -2.081 -1.295 12.763 1.00 84.81 87 GLU A CA 1
ATOM 727 C C . GLU A 1 87 ? -2.856 -0.669 11.596 1.00 84.81 87 GLU A C 1
ATOM 729 O O . GLU A 1 87 ? -3.862 0.008 11.807 1.00 84.81 87 GLU A O 1
ATOM 734 N N . ILE A 1 88 ? -2.433 -0.949 10.359 1.00 83.12 88 ILE A N 1
ATOM 735 C CA . ILE A 1 88 ? -3.115 -0.503 9.136 1.00 83.12 88 ILE A CA 1
ATOM 736 C C . ILE A 1 88 ? -4.556 -1.016 9.113 1.00 83.12 88 ILE A C 1
ATOM 738 O O . ILE A 1 88 ? -5.470 -0.257 8.791 1.00 83.12 88 ILE A O 1
ATOM 742 N N . LEU A 1 89 ? -4.767 -2.292 9.451 1.00 82.06 89 LEU A N 1
ATOM 743 C CA . LEU A 1 89 ? -6.092 -2.900 9.469 1.00 82.06 89 LEU A CA 1
ATOM 744 C C . LEU A 1 89 ? -6.979 -2.276 10.549 1.00 82.06 89 LEU A C 1
ATOM 746 O O . LEU A 1 89 ? -8.113 -1.916 10.249 1.00 82.06 89 LEU A O 1
ATOM 750 N N . HIS A 1 90 ? -6.468 -2.100 11.770 1.00 84.44 90 HIS A N 1
ATOM 751 C CA . HIS A 1 90 ? -7.219 -1.450 12.846 1.00 84.44 90 HIS A CA 1
ATOM 752 C C . HIS A 1 90 ? -7.626 -0.022 12.479 1.00 84.44 90 HIS A C 1
ATOM 754 O O . HIS A 1 90 ? -8.788 0.341 12.641 1.00 84.44 90 HIS A O 1
ATOM 760 N N . GLN A 1 91 ? -6.702 0.776 11.934 1.00 83.50 91 GLN A N 1
ATOM 761 C CA . GLN A 1 91 ? -7.015 2.132 11.476 1.00 83.50 91 GLN A CA 1
ATOM 762 C C . GLN A 1 91 ? -8.076 2.122 10.365 1.00 83.50 91 GLN A C 1
ATOM 764 O O . GLN A 1 91 ? -9.006 2.922 10.400 1.00 83.50 91 GLN A O 1
ATOM 769 N N . LEU A 1 92 ? -7.976 1.195 9.405 1.00 82.56 92 LEU A N 1
ATOM 770 C CA . LEU A 1 92 ? -8.950 1.067 8.322 1.00 82.56 92 LEU A CA 1
ATOM 771 C C . LEU A 1 92 ? -10.350 0.711 8.845 1.00 82.56 92 LEU A C 1
ATOM 773 O O . LEU A 1 92 ? -11.327 1.318 8.418 1.00 82.56 92 LEU A O 1
ATOM 777 N N . VAL A 1 93 ? -10.450 -0.257 9.761 1.00 82.62 93 VAL A N 1
ATOM 778 C CA . VAL A 1 93 ? -11.729 -0.675 10.356 1.00 82.62 93 VAL A CA 1
ATOM 779 C C . VAL A 1 93 ? -12.344 0.461 11.168 1.00 82.62 93 VAL A C 1
ATOM 781 O O . VAL A 1 93 ? -13.526 0.742 10.997 1.00 82.62 93 VAL A O 1
ATOM 784 N N . ASN A 1 94 ? -11.553 1.154 11.989 1.00 82.31 94 ASN A N 1
ATOM 785 C CA . ASN A 1 94 ? -12.046 2.278 12.787 1.00 82.31 94 ASN A CA 1
ATOM 786 C C . ASN A 1 94 ? -12.612 3.397 11.904 1.00 82.31 94 ASN A C 1
ATOM 788 O O . ASN A 1 94 ? -13.717 3.862 12.159 1.00 82.31 94 ASN A O 1
ATOM 792 N N . LEU A 1 95 ? -11.918 3.762 10.821 1.00 80.81 95 LEU A N 1
ATOM 793 C CA . LEU A 1 95 ? -12.414 4.770 9.878 1.00 80.81 95 LEU A CA 1
ATOM 794 C C . LEU A 1 95 ? -13.719 4.339 9.193 1.00 80.81 95 LEU A C 1
ATOM 796 O O . LEU A 1 95 ? -14.622 5.149 9.009 1.00 80.81 95 LEU A O 1
ATOM 800 N N . LEU A 1 96 ? -13.848 3.061 8.825 1.00 77.81 96 LEU A N 1
ATOM 801 C CA . LEU A 1 96 ? -15.078 2.543 8.212 1.00 77.81 96 LEU A CA 1
ATOM 802 C C . LEU A 1 96 ? -16.267 2.556 9.185 1.00 77.81 96 LEU A C 1
ATOM 804 O O . LEU A 1 96 ? -17.396 2.819 8.774 1.00 77.81 96 LEU A O 1
ATOM 808 N N . VAL A 1 97 ? -16.011 2.309 10.470 1.00 82.19 97 VAL A N 1
ATOM 809 C CA . VAL A 1 97 ? -17.010 2.412 11.543 1.00 82.19 97 VAL A CA 1
ATOM 810 C C . VAL A 1 97 ? -17.417 3.866 11.773 1.00 82.19 97 VAL A C 1
ATOM 812 O O . VAL A 1 97 ? -18.605 4.155 11.872 1.00 82.19 97 VAL A O 1
ATOM 815 N N . GLU A 1 98 ? -16.455 4.790 11.820 1.00 79.94 98 GLU A N 1
ATOM 816 C CA . GLU A 1 98 ? -16.721 6.225 11.983 1.00 79.94 98 GLU A CA 1
ATOM 817 C C . GLU A 1 98 ? -17.566 6.794 10.836 1.00 79.94 98 GLU A C 1
ATOM 819 O O . GLU A 1 98 ? -18.416 7.654 11.064 1.00 79.94 98 GLU A O 1
ATOM 824 N N . GLN A 1 99 ? -17.391 6.278 9.615 1.00 78.38 99 GLN A N 1
ATOM 825 C CA . GLN A 1 99 ? -18.216 6.649 8.461 1.00 78.38 99 GLN A CA 1
ATOM 826 C C . GLN A 1 99 ? -19.603 5.982 8.446 1.00 78.38 99 GLN A C 1
ATOM 828 O O . GLN A 1 99 ? -20.411 6.291 7.574 1.00 78.38 99 GLN A O 1
ATOM 833 N N . GLY A 1 100 ? -19.910 5.103 9.407 1.00 75.88 100 GLY A N 1
ATOM 834 C CA . GLY A 1 100 ? -21.193 4.399 9.492 1.00 75.88 100 GLY A CA 1
ATOM 835 C C . GLY A 1 100 ? -21.387 3.319 8.421 1.00 75.88 100 GLY A C 1
ATOM 836 O O . GLY A 1 100 ? -22.496 2.820 8.250 1.00 75.88 100 GLY A O 1
ATOM 837 N N . GLU A 1 101 ? -20.322 2.944 7.706 1.00 69.75 101 GLU A N 1
ATOM 838 C CA . GLU A 1 101 ? -20.344 1.953 6.619 1.00 69.75 101 GLU A CA 1
ATOM 839 C C . GLU A 1 101 ? -20.217 0.507 7.143 1.00 69.75 101 GLU A C 1
ATOM 841 O O . GLU A 1 101 ? -20.372 -0.458 6.391 1.00 69.75 101 GLU A O 1
ATOM 846 N N . MET A 1 102 ? -19.917 0.333 8.436 1.00 67.75 102 MET A N 1
ATOM 847 C CA . MET A 1 102 ? -19.757 -0.971 9.084 1.00 67.75 102 MET A CA 1
ATOM 848 C C . MET A 1 102 ? -20.316 -0.988 10.511 1.00 67.75 102 MET A C 1
ATOM 850 O O . MET A 1 102 ? -19.941 -0.167 11.344 1.00 67.75 102 MET A O 1
ATOM 854 N N . ASP A 1 103 ? -21.124 -2.006 10.823 1.00 63.03 103 ASP A N 1
ATOM 855 C CA . ASP A 1 103 ? -21.534 -2.334 12.192 1.00 63.03 103 ASP A CA 1
ATOM 856 C C . ASP A 1 103 ? -20.532 -3.314 12.833 1.00 63.03 103 ASP A C 1
ATOM 858 O O . ASP A 1 103 ? -20.366 -4.452 12.386 1.00 63.03 103 ASP A O 1
ATOM 862 N N . LEU A 1 104 ? -19.894 -2.906 13.936 1.00 63.00 104 LEU A N 1
ATOM 863 C CA . LEU A 1 104 ? -18.874 -3.679 14.679 1.00 63.00 104 LEU A CA 1
ATOM 864 C C . LEU A 1 104 ? -19.379 -4.979 15.331 1.00 63.00 104 LEU A C 1
ATOM 866 O O . LEU A 1 104 ? -18.586 -5.736 15.891 1.00 63.00 104 LEU A O 1
ATOM 870 N N . LYS A 1 105 ? -20.678 -5.281 15.242 1.00 58.59 105 LYS A N 1
ATOM 871 C CA . LYS A 1 105 ? -21.293 -6.468 15.861 1.00 58.59 105 LYS A CA 1
ATOM 872 C C . LYS A 1 105 ? -20.796 -7.804 15.301 1.00 58.59 105 LYS A C 1
ATOM 874 O O . LYS A 1 105 ? -21.106 -8.837 15.872 1.00 58.59 105 LYS A O 1
ATOM 879 N N . VAL A 1 106 ? -20.050 -7.802 14.197 1.00 56.66 106 VAL A N 1
ATOM 880 C CA . VAL A 1 106 ? -19.529 -9.028 13.566 1.00 56.66 106 VAL A CA 1
ATOM 881 C C . VAL A 1 106 ? -18.245 -9.543 14.248 1.00 56.66 106 VAL A C 1
ATOM 883 O O . VAL A 1 106 ? -17.840 -10.674 13.998 1.00 56.66 106 VAL A O 1
ATOM 886 N N . TYR A 1 107 ? -17.620 -8.755 15.134 1.00 50.03 107 TYR A N 1
ATOM 887 C CA . TYR A 1 107 ? -16.347 -9.104 15.789 1.00 50.03 107 TYR A CA 1
ATOM 888 C C . TYR A 1 107 ? -16.435 -9.308 17.318 1.00 50.03 107 TYR A C 1
ATOM 890 O O . TYR A 1 107 ? -15.396 -9.432 17.963 1.00 50.03 107 TYR A O 1
ATOM 898 N N . THR A 1 108 ? -17.640 -9.341 17.905 1.00 38.94 108 THR A N 1
ATOM 899 C CA . THR A 1 108 ? -17.889 -9.725 19.316 1.00 38.94 108 THR A CA 1
ATOM 900 C C . THR A 1 108 ? -18.731 -10.988 19.359 1.00 38.94 108 THR A C 1
ATOM 902 O O . THR A 1 108 ? -18.379 -11.896 20.140 1.00 38.94 108 THR A O 1
#

Sequence (108 aa):
MHNIIEEMNLKFLDSAYSNKGRKPAVESKTMLKILVFAYINRKYSARDIEDACKYDIRFRWLLDNGKSPDHVTINRFRNKIYPFMDEILHQLVNLLVEQGEMDLKVYT